Protein AF-A0A8T4IDI6-F1 (afdb_monomer)

pLDDT: mean 81.64, std 17.92, range [41.12, 97.88]

Mean predicted aligned error: 10.36 Å

Foldseek 3Di:
DDDDDDDDPPPPPDPVNVVVVLVVLLVVLLVVLCVVLCDPVDPPVSRPPSVVSSVVVSVCVVVVNDPDPD

Radius 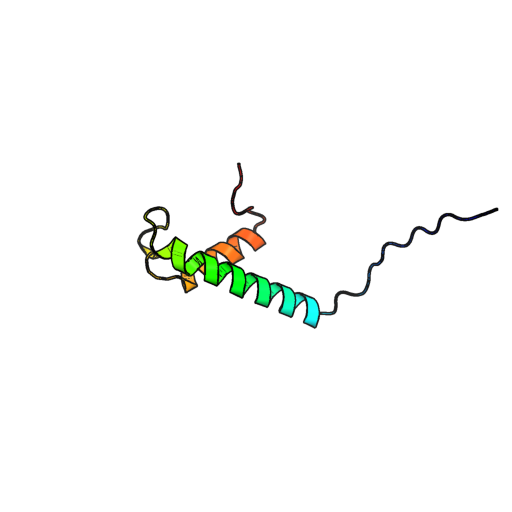of gyration: 18.51 Å; Cα contacts (8 Å, |Δi|>4): 40; chains: 1; bounding box: 31×27×63 Å

Solvent-accessible surface area (backbone atoms only — not comparable to full-atom values): 4316 Å² total; per-residue (Å²): 140,82,83,83,83,85,74,81,87,77,67,81,78,48,74,66,56,56,53,49,54,49,51,54,50,53,51,54,42,32,65,51,16,62,58,48,16,73,38,88,86,38,58,78,93,38,42,81,31,28,68,62,42,22,53,51,52,52,54,34,50,76,71,68,48,57,99,74,72,129

Structure (mmCIF, N/CA/C/O backbone):
data_AF-A0A8T4IDI6-F1
#
_entry.id   AF-A0A8T4IDI6-F1
#
loop_
_atom_site.group_PDB
_atom_site.id
_atom_site.type_symbol
_atom_site.label_atom_id
_atom_site.label_alt_id
_atom_site.label_comp_id
_atom_site.label_asym_id
_atom_site.label_entity_id
_atom_site.label_seq_id
_atom_site.pdbx_PDB_ins_code
_atom_site.Cartn_x
_atom_site.Cartn_y
_atom_site.Cartn_z
_atom_site.occupancy
_atom_site.B_iso_or_equiv
_atom_site.auth_seq_id
_atom_site.auth_comp_id
_atom_site.auth_asym_id
_atom_site.auth_atom_id
_atom_site.pdbx_PDB_model_num
ATOM 1 N N . ASN A 1 1 ? 2.413 17.463 -51.440 1.00 46.00 1 ASN A N 1
ATOM 2 C CA . ASN A 1 1 ? 3.594 17.907 -50.659 1.00 46.00 1 ASN A CA 1
ATOM 3 C C . ASN A 1 1 ? 3.065 18.640 -49.427 1.00 46.00 1 ASN A C 1
ATOM 5 O O . ASN A 1 1 ? 2.461 19.675 -49.624 1.00 46.00 1 ASN A O 1
ATOM 9 N N . GLY A 1 2 ? 3.133 18.173 -48.184 1.00 45.97 2 GLY A N 1
ATOM 10 C CA . GLY A 1 2 ? 3.903 17.080 -47.615 1.00 45.97 2 GLY A CA 1
ATOM 11 C C . GLY A 1 2 ? 3.192 16.416 -46.429 1.00 45.97 2 GLY A C 1
ATOM 12 O O . GLY A 1 2 ? 2.239 16.929 -45.856 1.00 45.97 2 GLY A O 1
ATOM 13 N N . ASN A 1 3 ? 3.701 15.220 -46.191 1.00 51.94 3 ASN A N 1
ATOM 14 C CA . ASN A 1 3 ? 3.369 14.142 -45.280 1.00 51.94 3 ASN A CA 1
ATOM 15 C C . ASN A 1 3 ? 3.102 14.537 -43.812 1.00 51.94 3 ASN A C 1
ATOM 17 O O . ASN A 1 3 ? 3.928 15.202 -43.191 1.00 51.94 3 ASN A O 1
ATOM 21 N N . THR A 1 4 ? 2.009 14.029 -43.242 1.00 55.28 4 THR A N 1
ATOM 22 C CA . THR A 1 4 ? 1.813 13.868 -41.794 1.00 55.28 4 THR A CA 1
ATOM 23 C C . THR A 1 4 ? 2.740 12.750 -41.302 1.00 55.28 4 THR A C 1
ATOM 25 O O . THR A 1 4 ? 2.610 11.632 -41.803 1.00 55.28 4 THR A O 1
ATOM 28 N N . PRO A 1 5 ? 3.648 12.954 -40.333 1.00 54.91 5 PRO A N 1
ATOM 29 C CA . PRO A 1 5 ? 4.245 11.835 -39.628 1.00 54.91 5 PRO A CA 1
ATOM 30 C C . PRO A 1 5 ? 3.339 11.478 -38.448 1.00 54.91 5 PRO A C 1
ATOM 32 O O . PRO A 1 5 ? 3.337 12.143 -37.417 1.00 54.91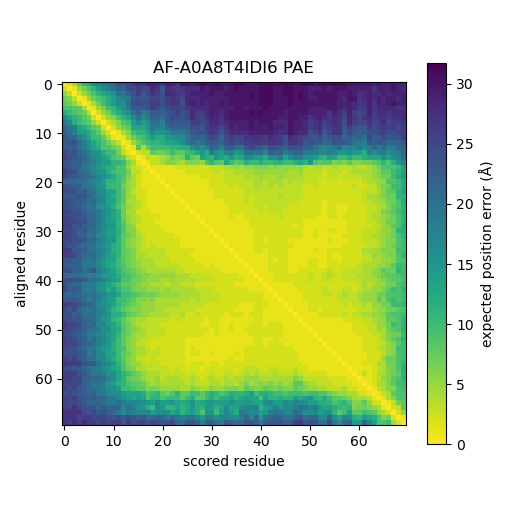 5 PRO A O 1
ATOM 35 N N . ALA A 1 6 ? 2.547 10.426 -38.627 1.00 56.75 6 ALA A N 1
ATOM 36 C CA . ALA A 1 6 ? 2.129 9.587 -37.519 1.00 56.75 6 ALA A CA 1
ATOM 37 C C . ALA A 1 6 ? 3.340 8.749 -37.107 1.00 56.75 6 ALA A C 1
ATOM 39 O O . ALA A 1 6 ? 3.773 7.950 -37.927 1.00 56.75 6 ALA A O 1
ATOM 40 N N . LEU A 1 7 ? 3.863 8.925 -35.894 1.00 53.72 7 LEU A N 1
ATOM 41 C CA . LEU A 1 7 ? 4.625 7.911 -35.162 1.00 53.72 7 LEU A CA 1
ATOM 42 C C . LEU A 1 7 ? 4.448 8.204 -33.669 1.00 53.72 7 LEU A C 1
ATOM 44 O O . LEU A 1 7 ? 5.054 9.117 -33.121 1.00 53.72 7 LEU A O 1
ATOM 48 N N . THR A 1 8 ? 3.539 7.456 -33.053 1.00 53.12 8 THR A N 1
ATOM 49 C CA . THR A 1 8 ? 3.504 7.201 -31.616 1.00 53.12 8 THR A CA 1
ATOM 50 C C . THR A 1 8 ? 4.915 6.841 -31.155 1.00 53.12 8 THR A C 1
ATOM 52 O O . THR A 1 8 ? 5.518 5.924 -31.712 1.00 53.12 8 THR A O 1
ATOM 55 N N . ASP A 1 9 ? 5.440 7.546 -30.155 1.00 50.00 9 ASP A N 1
ATOM 56 C CA . ASP A 1 9 ? 6.652 7.155 -29.436 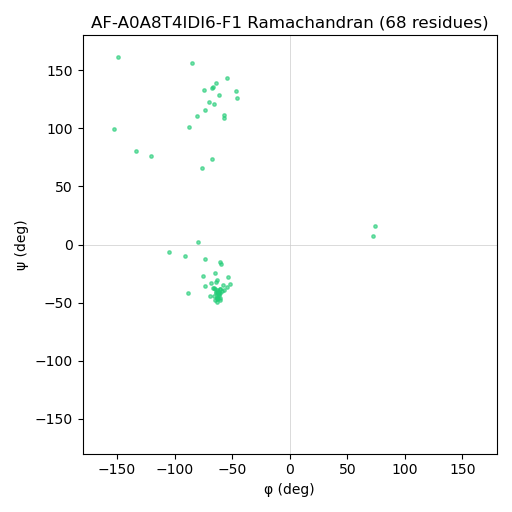1.00 50.00 9 ASP A CA 1
ATOM 57 C C . ASP A 1 9 ? 6.373 5.874 -28.628 1.00 50.00 9 ASP A C 1
ATOM 59 O O . ASP A 1 9 ? 6.231 5.889 -27.408 1.00 50.00 9 ASP A O 1
ATOM 63 N N . GLU A 1 10 ? 6.278 4.732 -29.306 1.00 53.09 10 GLU A N 1
ATOM 64 C CA . GLU A 1 10 ? 6.407 3.411 -28.688 1.00 53.09 10 GLU A CA 1
ATOM 65 C C . GLU A 1 10 ? 7.898 3.167 -28.420 1.00 53.09 10 GLU A C 1
ATOM 67 O O . GLU A 1 10 ? 8.551 2.332 -29.047 1.00 53.09 10 GLU A O 1
ATOM 72 N N . GLN A 1 11 ? 8.479 3.958 -27.512 1.00 56.56 11 GLN A N 1
ATOM 73 C CA . GLN A 1 11 ? 9.790 3.636 -26.965 1.00 56.56 11 GLN A CA 1
ATOM 74 C C . GLN A 1 11 ? 9.669 2.282 -26.253 1.00 56.56 11 GLN A C 1
ATOM 76 O O . GLN A 1 11 ? 8.762 2.123 -25.429 1.00 56.56 11 GLN A O 1
ATOM 81 N N . PRO A 1 12 ? 10.548 1.304 -26.540 1.00 57.66 12 PRO A N 1
ATOM 82 C CA . PRO A 1 12 ? 10.490 0.002 -25.893 1.00 57.66 12 PRO A CA 1
ATOM 83 C C . PRO A 1 12 ? 10.583 0.202 -24.378 1.00 57.66 12 PRO A C 1
ATOM 85 O O . PRO A 1 12 ? 11.615 0.639 -23.866 1.00 57.66 12 PRO A O 1
ATOM 88 N N . GLN A 1 13 ? 9.485 -0.077 -23.671 1.00 58.84 13 GLN A N 1
ATOM 89 C CA . GLN A 1 13 ? 9.457 -0.126 -22.214 1.00 58.84 13 GLN A CA 1
ATOM 90 C C . GLN A 1 13 ? 10.504 -1.166 -21.808 1.00 58.84 13 GLN A C 1
ATOM 92 O O . GLN A 1 13 ? 10.368 -2.358 -22.089 1.00 58.84 13 GLN A O 1
ATOM 97 N N . HIS A 1 14 ? 11.622 -0.717 -21.242 1.00 63.00 14 HIS A N 1
ATOM 98 C CA . HIS A 1 14 ? 12.628 -1.647 -20.764 1.00 63.00 14 HIS A CA 1
ATOM 99 C C . HIS A 1 14 ? 12.017 -2.399 -19.571 1.00 63.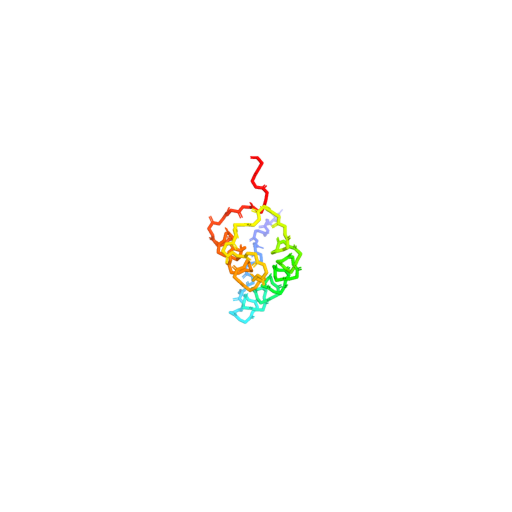00 14 HIS A C 1
ATOM 101 O O . HIS A 1 14 ? 11.480 -1.753 -18.675 1.00 63.00 14 HIS A O 1
ATOM 107 N N . PRO A 1 15 ? 12.140 -3.733 -19.470 1.00 62.56 15 PRO A N 1
ATOM 108 C CA . PRO A 1 15 ? 11.586 -4.482 -18.335 1.00 62.56 15 PRO A CA 1
ATOM 109 C C . PRO A 1 15 ? 12.041 -3.937 -16.967 1.00 62.56 15 PRO A C 1
ATOM 111 O O . PRO A 1 15 ? 11.328 -4.019 -15.971 1.00 62.56 15 PRO A O 1
ATOM 114 N N . GLY A 1 16 ? 13.231 -3.324 -16.922 1.00 74.25 16 GLY A N 1
ATOM 115 C CA . GLY A 1 16 ? 13.739 -2.634 -15.738 1.00 74.25 16 GLY A CA 1
ATOM 116 C C . GLY A 1 16 ? 12.980 -1.353 -15.371 1.00 74.25 16 GLY A C 1
ATOM 117 O O . GLY A 1 16 ? 12.849 -1.071 -14.185 1.00 74.25 16 GLY A O 1
ATOM 118 N N . SER A 1 17 ? 12.455 -0.587 -16.335 1.00 83.81 17 SER A N 1
ATOM 119 C CA . SER A 1 17 ? 11.682 0.627 -16.036 1.00 83.81 17 SER A CA 1
ATOM 120 C C . SER A 1 17 ? 10.292 0.305 -15.493 1.00 83.81 17 SER A C 1
ATOM 122 O O . SER A 1 17 ? 9.831 0.991 -14.587 1.00 83.81 17 SER A O 1
ATOM 124 N N . GLU A 1 18 ? 9.655 -0.763 -15.981 1.00 86.00 18 GLU A N 1
ATOM 125 C CA . GLU A 1 18 ? 8.357 -1.216 -15.461 1.00 86.00 18 GLU A CA 1
ATOM 126 C C . GLU A 1 18 ? 8.469 -1.710 -14.015 1.00 86.00 18 GLU A C 1
ATOM 128 O O . GLU A 1 18 ? 7.672 -1.319 -13.164 1.00 86.00 18 GLU A O 1
ATOM 133 N N . LEU A 1 19 ? 9.503 -2.503 -13.703 1.00 87.25 19 LEU A N 1
ATOM 134 C CA . LEU A 1 19 ? 9.737 -2.979 -12.338 1.00 87.25 19 LEU A CA 1
ATOM 135 C C . LEU A 1 19 ? 10.023 -1.828 -11.363 1.00 87.25 19 LEU A C 1
ATOM 137 O O . LEU A 1 19 ? 9.548 -1.851 -10.229 1.00 87.25 19 LEU A O 1
ATOM 141 N N . VAL A 1 20 ? 10.786 -0.819 -11.793 1.00 91.25 20 VAL A N 1
ATOM 142 C CA . VAL A 1 20 ? 11.057 0.375 -10.977 1.00 91.25 20 VAL A CA 1
ATOM 143 C C . VAL A 1 20 ? 9.771 1.162 -10.727 1.00 91.25 20 VAL A C 1
ATOM 145 O O . VAL A 1 20 ? 9.471 1.462 -9.575 1.00 91.25 20 VAL A O 1
ATOM 148 N N . ALA A 1 21 ? 8.972 1.426 -11.764 1.00 88.88 21 ALA A N 1
ATOM 149 C CA . ALA A 1 21 ? 7.695 2.128 -11.620 1.00 88.88 21 ALA A CA 1
ATOM 150 C C . ALA A 1 21 ? 6.710 1.366 -10.711 1.00 88.88 21 ALA A C 1
ATOM 152 O O . ALA A 1 21 ? 6.010 1.961 -9.883 1.00 88.88 21 ALA A O 1
ATOM 153 N N . TRP A 1 22 ? 6.688 0.035 -10.817 1.00 89.31 22 TRP A N 1
ATOM 154 C CA . TRP A 1 22 ? 5.929 -0.822 -9.911 1.00 89.31 22 TRP A CA 1
ATOM 155 C C . TRP A 1 22 ? 6.427 -0.700 -8.464 1.00 89.31 22 TRP A C 1
ATOM 157 O O . TRP A 1 22 ? 5.623 -0.513 -7.551 1.00 89.31 22 TRP A O 1
ATOM 167 N N . ALA A 1 23 ? 7.744 -0.737 -8.239 1.00 92.75 23 ALA A N 1
ATOM 168 C CA . ALA A 1 23 ? 8.325 -0.632 -6.902 1.00 92.75 23 ALA A CA 1
ATOM 169 C C . ALA A 1 23 ? 8.031 0.730 -6.251 1.00 92.75 23 ALA A C 1
ATOM 171 O O . ALA A 1 23 ? 7.676 0.791 -5.073 1.00 92.75 23 ALA A O 1
ATOM 172 N N . GLU A 1 24 ? 8.115 1.819 -7.014 1.00 93.75 24 GLU A N 1
ATOM 173 C CA . GLU A 1 24 ? 7.736 3.157 -6.549 1.00 93.75 24 GLU A CA 1
ATOM 174 C C . GLU A 1 24 ? 6.254 3.221 -6.157 1.00 93.75 24 GLU A C 1
ATOM 176 O O . GLU A 1 24 ? 5.907 3.755 -5.098 1.00 93.75 24 GLU A O 1
ATOM 181 N N . SER A 1 25 ? 5.385 2.600 -6.958 1.00 90.88 25 SER A N 1
ATOM 182 C CA . SER A 1 25 ? 3.954 2.489 -6.658 1.00 90.88 25 SER A CA 1
ATOM 183 C C . SER A 1 25 ? 3.701 1.692 -5.373 1.00 90.88 25 SER A C 1
ATOM 185 O O . SER A 1 25 ? 2.904 2.114 -4.535 1.00 90.88 25 SER A O 1
ATOM 187 N N . ALA A 1 26 ? 4.427 0.591 -5.156 1.00 93.75 26 ALA A N 1
ATOM 188 C CA . ALA A 1 26 ? 4.348 -0.206 -3.932 1.00 93.75 26 ALA A CA 1
ATOM 189 C C . ALA A 1 26 ? 4.771 0.584 -2.683 1.00 93.75 26 ALA A C 1
ATOM 191 O O . ALA A 1 26 ? 4.108 0.513 -1.645 1.00 93.75 26 ALA A O 1
ATOM 192 N N . VAL A 1 27 ? 5.828 1.395 -2.783 1.00 96.25 27 VAL A N 1
ATOM 193 C CA . VAL A 1 27 ? 6.255 2.281 -1.690 1.00 96.25 27 VAL A CA 1
ATOM 194 C C . VAL A 1 27 ? 5.177 3.323 -1.378 1.00 96.25 27 VAL A C 1
ATOM 196 O O . VAL A 1 27 ? 4.834 3.526 -0.209 1.00 96.25 27 VAL A O 1
ATOM 199 N N . ALA A 1 28 ? 4.603 3.959 -2.402 1.00 95.31 28 ALA A N 1
ATOM 200 C CA . ALA A 1 28 ? 3.529 4.935 -2.229 1.00 95.31 28 ALA A CA 1
ATOM 201 C C . ALA A 1 28 ? 2.262 4.312 -1.606 1.00 95.31 28 ALA A C 1
ATOM 203 O O . ALA A 1 28 ? 1.660 4.899 -0.696 1.00 95.31 28 ALA A O 1
ATOM 204 N N . ALA A 1 29 ? 1.892 3.102 -2.036 1.00 94.88 29 ALA A N 1
ATOM 205 C CA . ALA A 1 29 ? 0.786 2.341 -1.463 1.00 94.88 29 ALA A CA 1
ATOM 206 C C . ALA A 1 29 ? 1.025 2.046 0.025 1.00 94.88 29 ALA A C 1
ATOM 208 O O . ALA A 1 29 ? 0.146 2.308 0.849 1.00 94.88 29 ALA A O 1
ATOM 209 N N . ASN A 1 30 ? 2.231 1.605 0.396 1.00 97.12 30 ASN A N 1
ATOM 210 C CA . ASN A 1 30 ? 2.569 1.317 1.790 1.00 97.12 30 ASN A CA 1
ATOM 211 C C . ASN A 1 30 ? 2.522 2.559 2.682 1.00 97.12 30 ASN A C 1
ATOM 213 O O . ASN A 1 30 ? 1.971 2.512 3.781 1.00 97.12 30 ASN A O 1
ATOM 217 N N . ASN A 1 31 ? 3.021 3.698 2.201 1.00 97.44 31 ASN A N 1
ATOM 218 C CA . ASN A 1 31 ? 2.929 4.959 2.940 1.00 97.44 31 ASN A CA 1
ATOM 219 C C . ASN A 1 31 ? 1.473 5.324 3.274 1.00 97.44 31 ASN A C 1
ATOM 221 O O . ASN A 1 31 ? 1.181 5.768 4.386 1.00 97.44 31 ASN A O 1
ATOM 225 N N . SER A 1 32 ? 0.549 5.078 2.343 1.00 95.12 32 SER A N 1
ATOM 226 C CA . SER A 1 32 ? -0.888 5.255 2.580 1.00 95.12 32 SER A CA 1
ATOM 227 C C . SER A 1 32 ? -1.431 4.202 3.558 1.00 95.12 32 SER A C 1
ATOM 229 O O . SER A 1 32 ? -2.147 4.534 4.510 1.00 95.12 32 SER A O 1
ATOM 231 N N . ALA A 1 33 ? -1.034 2.938 3.382 1.00 96.56 33 ALA A N 1
ATOM 232 C CA . ALA A 1 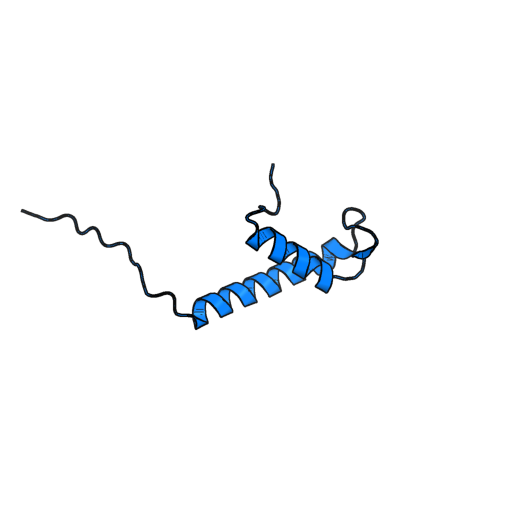33 ? -1.461 1.807 4.202 1.00 96.56 33 ALA A CA 1
ATOM 233 C C . ALA A 1 33 ? -1.133 1.980 5.695 1.00 96.56 33 ALA A C 1
ATOM 235 O O . ALA A 1 33 ? -1.945 1.607 6.543 1.00 96.56 33 ALA A O 1
ATOM 236 N N . GLN A 1 34 ? -0.008 2.624 6.029 1.00 97.88 34 GLN A N 1
ATOM 237 C CA . GLN A 1 34 ? 0.391 2.928 7.413 1.00 97.88 34 GLN A CA 1
ATOM 238 C C . GLN A 1 34 ? -0.679 3.686 8.209 1.00 97.88 34 GLN A C 1
ATOM 240 O O . GLN A 1 34 ? -0.849 3.470 9.414 1.00 97.88 34 GLN A O 1
ATOM 245 N N . SER A 1 35 ? -1.398 4.592 7.547 1.00 96.88 35 SER A N 1
ATOM 246 C CA . SER A 1 35 ? -2.490 5.347 8.164 1.00 96.88 35 SER A CA 1
ATOM 247 C C . SER A 1 35 ? -3.814 4.598 8.049 1.00 96.88 35 SER A C 1
ATOM 249 O O . SER A 1 35 ? -4.554 4.516 9.029 1.00 96.88 35 SER A O 1
ATOM 251 N N . LEU A 1 36 ? -4.094 3.992 6.890 1.00 96.25 36 LEU A N 1
ATOM 252 C CA . LEU A 1 36 ? -5.346 3.271 6.638 1.00 96.25 36 LEU A CA 1
ATOM 253 C C . LEU A 1 36 ? -5.547 2.090 7.591 1.00 96.25 36 LEU A C 1
ATOM 255 O O . LEU A 1 36 ? -6.642 1.928 8.130 1.00 96.25 36 LEU A O 1
ATOM 259 N N . ALA A 1 37 ? -4.492 1.323 7.877 1.00 97.44 37 ALA A N 1
ATOM 260 C CA . ALA A 1 37 ? -4.537 0.162 8.768 1.00 97.44 37 ALA A CA 1
ATOM 261 C C . ALA A 1 37 ? -4.956 0.504 10.212 1.00 97.44 37 ALA A C 1
ATOM 263 O O . ALA A 1 37 ? -5.293 -0.390 10.984 1.00 97.44 37 ALA A O 1
ATOM 264 N N . LYS A 1 38 ? -4.944 1.786 10.600 1.00 97.31 38 LYS A N 1
ATOM 265 C CA . LYS A 1 38 ? -5.383 2.259 11.925 1.00 97.31 38 LYS A CA 1
ATOM 266 C C . LYS A 1 38 ? -6.863 2.643 11.959 1.00 97.31 38 LYS A C 1
ATOM 268 O O . LYS A 1 38 ? -7.403 2.914 13.029 1.00 97.31 38 LYS A O 1
ATOM 273 N N . THR A 1 39 ? -7.513 2.713 10.801 1.00 95.88 39 THR A N 1
ATOM 274 C CA . THR A 1 39 ? -8.902 3.162 10.679 1.00 95.88 39 THR A CA 1
ATOM 275 C C . THR A 1 39 ? -9.886 2.022 10.935 1.00 95.88 39 THR A C 1
ATOM 277 O O . THR A 1 39 ? -9.579 0.846 10.744 1.00 95.88 39 THR A O 1
ATOM 280 N N . SER A 1 40 ? -11.113 2.368 11.325 1.00 95.38 40 SER A N 1
ATOM 281 C CA . SER A 1 40 ? -12.218 1.411 11.454 1.00 95.38 40 SER A CA 1
ATOM 282 C C . SER A 1 40 ? -12.785 0.932 10.113 1.00 95.38 40 SER A C 1
ATOM 284 O O . SER A 1 40 ? -13.537 -0.039 10.109 1.00 95.38 40 SER A O 1
ATOM 286 N N . PHE A 1 41 ? -12.435 1.585 8.999 1.00 92.62 41 PHE A N 1
ATOM 287 C CA . PHE A 1 41 ? -12.856 1.198 7.648 1.00 92.62 41 PHE A CA 1
ATOM 288 C C . PHE A 1 41 ? -12.105 -0.031 7.125 1.00 92.62 41 PHE A C 1
ATOM 290 O O . PHE A 1 41 ? -12.643 -0.780 6.314 1.00 92.62 41 PHE A O 1
ATOM 297 N N . VAL A 1 42 ? -10.881 -0.270 7.603 1.00 94.56 42 VAL A N 1
ATOM 298 C CA . VAL A 1 42 ? -10.132 -1.490 7.286 1.00 94.56 42 VAL A CA 1
ATOM 299 C C . VAL A 1 42 ? -10.718 -2.667 8.078 1.00 94.56 42 VAL A C 1
ATOM 301 O O . VAL A 1 42 ? -10.930 -2.528 9.290 1.00 94.56 42 VAL A O 1
ATOM 304 N N . PRO A 1 43 ? -10.968 -3.835 7.449 1.00 93.69 43 PRO A N 1
ATOM 305 C CA . PRO A 1 43 ? -11.474 -5.006 8.158 1.00 93.69 43 PRO A CA 1
ATOM 306 C C . PRO A 1 43 ? -10.581 -5.385 9.343 1.00 93.69 43 PRO A C 1
ATOM 308 O O . PRO A 1 43 ? -9.358 -5.302 9.264 1.00 93.69 43 PRO A O 1
ATOM 311 N N . LYS A 1 44 ? -11.184 -5.849 10.445 1.00 94.50 44 LYS A N 1
ATOM 312 C CA . LYS A 1 44 ? -10.477 -6.121 11.713 1.00 94.50 44 LYS A CA 1
ATOM 313 C C . LYS A 1 44 ? -9.243 -7.019 11.571 1.00 94.50 44 LYS A C 1
ATOM 315 O O . LYS A 1 44 ? -8.272 -6.797 12.282 1.00 94.50 44 LYS A O 1
ATOM 320 N N . ALA A 1 45 ? -9.266 -7.982 10.649 1.00 94.50 45 ALA A N 1
ATOM 321 C CA . ALA A 1 45 ? -8.146 -8.889 10.383 1.00 94.50 45 ALA A CA 1
ATOM 322 C C . ALA A 1 45 ? -6.888 -8.191 9.822 1.00 94.50 45 ALA A C 1
ATOM 324 O O . ALA A 1 45 ? -5.785 -8.703 10.005 1.00 94.50 45 ALA A O 1
ATOM 325 N N . PHE A 1 46 ? -7.068 -7.032 9.183 1.00 94.69 46 PHE A N 1
ATOM 326 C CA . PHE A 1 46 ? -6.025 -6.230 8.538 1.00 94.69 46 PHE A CA 1
ATOM 327 C C . PHE A 1 46 ? -5.638 -4.980 9.352 1.00 94.69 46 PHE A C 1
ATOM 329 O O . PHE A 1 46 ? -4.701 -4.264 8.999 1.00 94.69 46 PHE A O 1
ATOM 336 N N . GLN A 1 47 ? -6.345 -4.684 10.450 1.00 96.31 47 GLN A N 1
ATOM 337 C CA . GLN A 1 47 ? -6.015 -3.534 11.296 1.00 96.31 47 GLN A CA 1
ATOM 338 C C . GLN A 1 47 ? -4.663 -3.733 11.987 1.00 96.31 47 GLN A C 1
ATOM 340 O O . GLN A 1 47 ? -4.375 -4.800 12.523 1.00 96.31 47 GLN A O 1
ATOM 345 N N . GLY A 1 48 ? -3.833 -2.689 11.985 1.00 96.81 48 GLY A N 1
ATOM 346 C CA . GLY A 1 48 ? -2.464 -2.750 12.504 1.00 96.81 48 GLY A CA 1
ATOM 347 C C . GLY A 1 48 ? -1.477 -3.533 11.627 1.00 96.81 48 GLY A C 1
ATOM 348 O O . GLY A 1 48 ? -0.343 -3.725 12.056 1.00 96.81 48 GLY A O 1
ATOM 349 N N . LYS A 1 49 ? -1.883 -3.951 10.419 1.00 97.75 49 LYS A N 1
ATOM 350 C CA . LYS A 1 49 ? -1.063 -4.713 9.466 1.00 97.75 49 LYS A CA 1
ATOM 351 C C . LYS A 1 49 ? -0.898 -3.961 8.136 1.00 97.75 49 LYS A C 1
ATOM 353 O O . LYS A 1 49 ? -1.601 -4.244 7.162 1.00 97.75 49 LYS A O 1
ATOM 358 N N . PRO A 1 50 ? -0.040 -2.930 8.096 1.00 96.62 50 PRO A N 1
ATOM 359 C CA . PRO A 1 50 ? 0.096 -2.056 6.929 1.00 96.62 50 PRO A CA 1
ATOM 360 C C . PRO A 1 50 ? 0.601 -2.788 5.677 1.00 96.62 50 PRO A C 1
ATOM 362 O O . PRO A 1 50 ? 0.219 -2.445 4.564 1.00 96.62 50 PRO A O 1
ATOM 365 N N . ASP A 1 51 ? 1.403 -3.826 5.848 1.00 96.75 51 ASP A N 1
ATOM 366 C CA . ASP A 1 51 ? 1.903 -4.723 4.811 1.00 96.75 51 ASP A CA 1
ATOM 367 C C . ASP A 1 51 ? 0.774 -5.507 4.117 1.00 96.75 51 ASP A C 1
ATOM 369 O O . ASP A 1 51 ? 0.683 -5.492 2.888 1.00 96.75 51 ASP A O 1
ATOM 373 N N . GLU A 1 52 ? -0.157 -6.098 4.876 1.00 96.88 52 GLU A N 1
ATOM 374 C CA . GLU A 1 52 ? -1.331 -6.772 4.295 1.00 96.88 52 GLU A CA 1
ATOM 375 C C . GLU A 1 52 ? -2.273 -5.770 3.591 1.00 96.88 52 GLU A C 1
ATOM 377 O O . GLU A 1 52 ? -2.810 -6.057 2.520 1.00 96.88 52 GLU A O 1
ATOM 382 N N . VAL A 1 53 ? -2.435 -4.561 4.144 1.00 96.69 53 VAL A N 1
ATOM 383 C CA . VAL A 1 53 ? -3.221 -3.487 3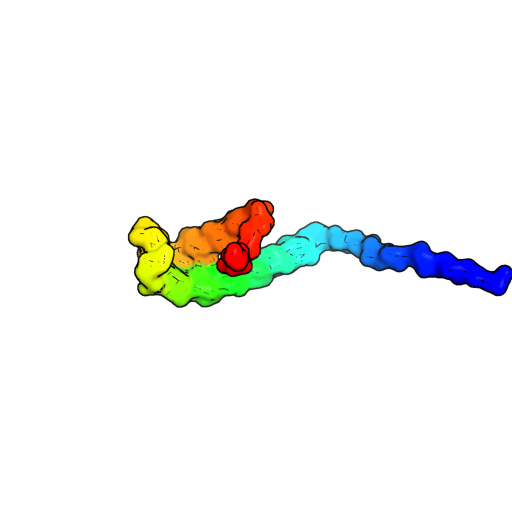.507 1.00 96.69 53 VAL A CA 1
ATOM 384 C C . VAL A 1 53 ? -2.559 -2.999 2.211 1.00 96.69 53 VAL A C 1
ATOM 386 O O . VAL A 1 53 ? -3.255 -2.743 1.231 1.00 96.69 53 VAL A O 1
ATOM 389 N N . THR A 1 54 ? -1.228 -2.919 2.167 1.00 96.38 54 THR A N 1
ATOM 390 C CA . THR A 1 54 ? -0.469 -2.583 0.950 1.00 96.38 54 THR A CA 1
ATOM 391 C C . THR A 1 54 ? -0.720 -3.605 -0.148 1.00 96.38 54 THR A C 1
ATOM 393 O O . THR A 1 54 ? -1.030 -3.226 -1.276 1.00 96.38 54 THR A O 1
ATOM 396 N N . ALA A 1 55 ? -0.643 -4.896 0.186 1.00 94.44 55 ALA A N 1
ATOM 397 C CA . ALA A 1 55 ? -0.920 -5.970 -0.761 1.00 94.44 55 ALA A CA 1
ATOM 398 C C . ALA A 1 55 ? -2.347 -5.874 -1.325 1.00 94.44 55 ALA A C 1
ATOM 400 O O . ALA A 1 55 ? -2.542 -6.036 -2.526 1.00 94.44 55 ALA A O 1
ATOM 401 N N . ALA A 1 56 ? -3.335 -5.539 -0.488 1.00 93.38 56 ALA A N 1
ATOM 402 C CA . ALA A 1 56 ? -4.713 -5.339 -0.934 1.00 93.38 56 ALA A CA 1
ATOM 403 C C . ALA A 1 56 ? -4.873 -4.134 -1.883 1.00 93.38 56 ALA A C 1
ATOM 405 O O . ALA A 1 56 ? -5.628 -4.223 -2.850 1.00 93.38 56 ALA A O 1
ATOM 406 N N . ILE A 1 57 ? -4.160 -3.027 -1.639 1.00 92.69 57 ILE A N 1
ATOM 407 C CA . ILE A 1 57 ? -4.159 -1.854 -2.531 1.00 92.69 57 ILE A CA 1
ATOM 408 C C . ILE A 1 57 ? -3.585 -2.229 -3.900 1.00 92.69 57 ILE A C 1
ATOM 410 O O . ILE A 1 57 ? -4.220 -1.964 -4.918 1.00 92.69 57 ILE A O 1
ATOM 414 N N . LEU A 1 58 ? -2.421 -2.884 -3.921 1.00 92.06 58 LEU A N 1
ATOM 415 C CA . LEU A 1 58 ? -1.760 -3.295 -5.161 1.00 92.06 58 LEU A CA 1
ATOM 416 C C . LEU A 1 58 ? -2.613 -4.295 -5.947 1.00 92.06 58 LEU A C 1
ATOM 418 O O . LEU A 1 58 ? -2.844 -4.094 -7.135 1.00 92.06 58 LEU A O 1
ATOM 422 N N . ALA A 1 59 ? -3.178 -5.297 -5.269 1.00 90.75 59 ALA A N 1
ATOM 423 C CA . ALA A 1 59 ? -4.093 -6.250 -5.892 1.00 90.75 59 ALA A CA 1
ATOM 424 C C . ALA A 1 59 ? -5.349 -5.561 -6.460 1.00 90.75 59 ALA A C 1
ATOM 426 O O . ALA A 1 59 ? -5.823 -5.911 -7.539 1.00 90.75 59 ALA A O 1
ATOM 427 N N . GLY A 1 60 ? -5.887 -4.5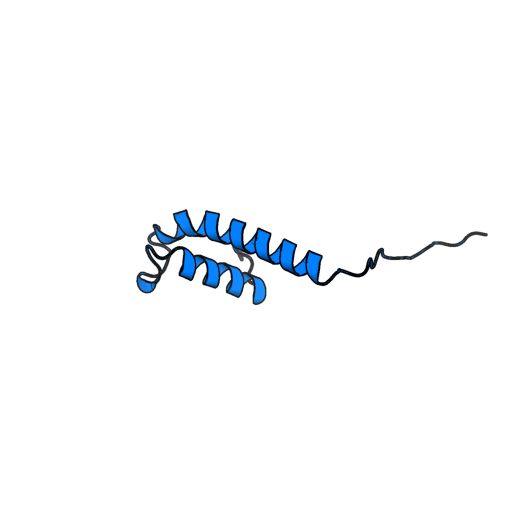53 -5.764 1.00 88.38 60 GLY A N 1
ATOM 428 C CA . GLY A 1 60 ? -6.992 -3.736 -6.269 1.00 88.38 60 GLY A CA 1
ATOM 429 C C . GLY A 1 60 ? -6.625 -2.978 -7.548 1.00 88.38 60 GLY A C 1
ATOM 430 O O . GLY A 1 60 ? -7.400 -2.994 -8.506 1.00 88.38 60 GLY A O 1
ATOM 431 N N . GLN A 1 61 ? -5.430 -2.379 -7.595 1.00 85.69 61 GLN A N 1
ATOM 432 C CA . GLN A 1 61 ? -4.921 -1.689 -8.786 1.00 85.69 61 GLN A CA 1
ATOM 433 C C . GLN A 1 61 ? -4.749 -2.640 -9.977 1.00 85.69 61 GLN A C 1
ATOM 435 O O . GLN A 1 61 ? -5.150 -2.296 -11.086 1.00 85.69 61 GLN A O 1
ATOM 440 N N . GLU A 1 62 ? -4.213 -3.841 -9.755 1.00 84.31 62 GLU A N 1
ATOM 441 C CA . GLU A 1 62 ? -4.051 -4.869 -10.794 1.00 84.31 62 GLU A CA 1
ATOM 442 C C . GLU A 1 62 ? -5.396 -5.364 -11.343 1.00 84.31 62 GLU A C 1
ATOM 444 O O . GLU A 1 62 ? -5.517 -5.660 -12.530 1.00 84.31 62 GLU A O 1
ATOM 449 N N . MET A 1 63 ? -6.437 -5.394 -10.503 1.00 84.25 63 MET A N 1
ATOM 450 C CA . MET A 1 63 ? -7.809 -5.696 -10.924 1.00 84.25 63 MET A CA 1
ATOM 451 C C . MET A 1 63 ? -8.535 -4.505 -11.578 1.00 84.25 63 MET A C 1
ATOM 453 O O . MET A 1 63 ? -9.709 -4.624 -11.929 1.00 84.25 63 MET A O 1
ATOM 457 N N . GLY A 1 64 ? -7.869 -3.357 -11.750 1.00 77.25 64 GLY A N 1
ATOM 458 C CA . GLY A 1 64 ? -8.448 -2.154 -12.356 1.00 77.25 64 GLY A CA 1
ATOM 459 C C . GLY A 1 64 ? -9.437 -1.409 -11.455 1.00 77.25 64 GLY A C 1
ATOM 460 O O . GLY A 1 64 ? -10.208 -0.578 -11.937 1.00 77.25 64 GLY A O 1
ATOM 461 N N . LEU A 1 65 ? -9.439 -1.689 -10.149 1.00 73.38 65 LEU A N 1
ATOM 462 C CA . LEU A 1 65 ? -10.268 -0.980 -9.182 1.00 73.38 65 LEU A CA 1
ATOM 463 C C . LEU A 1 65 ? -9.580 0.338 -8.823 1.00 73.38 65 LEU A C 1
ATOM 465 O O . LEU A 1 65 ? -8.537 0.363 -8.168 1.00 73.38 65 LEU A O 1
ATOM 469 N N . ALA A 1 66 ? -10.166 1.455 -9.251 1.00 64.31 66 ALA A N 1
ATOM 470 C CA . ALA A 1 66 ? -9.699 2.762 -8.818 1.00 64.31 66 ALA A CA 1
ATOM 471 C C . ALA A 1 66 ? -9.908 2.908 -7.293 1.00 64.31 66 ALA A C 1
ATOM 473 O O . ALA A 1 66 ? -10.970 2.534 -6.791 1.00 64.31 66 ALA A O 1
ATOM 474 N N . PRO A 1 67 ? -8.946 3.493 -6.550 1.00 60.03 67 PRO A N 1
ATOM 475 C CA . PRO A 1 67 ? -9.017 3.626 -5.088 1.00 60.03 67 PRO A CA 1
ATOM 476 C C . PRO A 1 67 ? -10.229 4.431 -4.587 1.00 60.03 67 PRO A C 1
ATOM 478 O O . PRO A 1 67 ? -10.592 4.335 -3.418 1.00 60.03 67 PRO A O 1
ATOM 481 N N . MET A 1 68 ? -10.880 5.191 -5.471 1.00 62.75 68 MET A N 1
ATOM 482 C CA . MET A 1 68 ? -1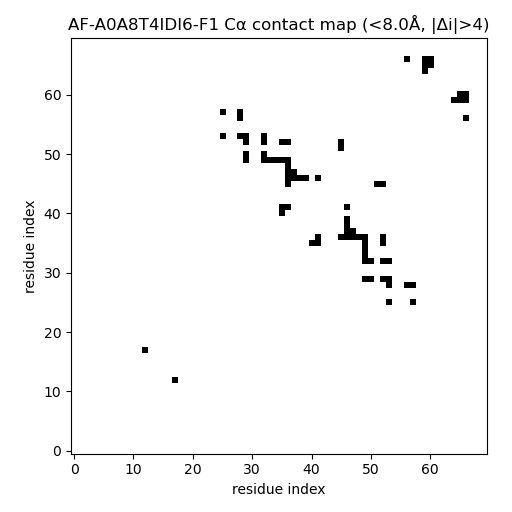2.217 5.746 -5.282 1.00 62.75 68 MET A CA 1
ATOM 483 C C . MET A 1 68 ? -13.029 5.496 -6.556 1.00 62.75 68 MET A C 1
ATOM 485 O O . MET A 1 68 ? -13.131 6.368 -7.417 1.00 62.75 68 MET A O 1
ATOM 489 N N . ALA A 1 69 ? -13.565 4.288 -6.721 1.00 50.22 69 ALA A N 1
ATOM 490 C CA . ALA A 1 69 ? -14.711 4.121 -7.606 1.00 50.22 69 ALA A CA 1
ATOM 491 C C . ALA A 1 69 ? -15.888 4.895 -6.977 1.00 50.22 69 ALA A C 1
ATOM 493 O O . ALA A 1 69 ? -16.195 4.676 -5.804 1.00 50.22 69 ALA A O 1
ATOM 494 N N . ALA A 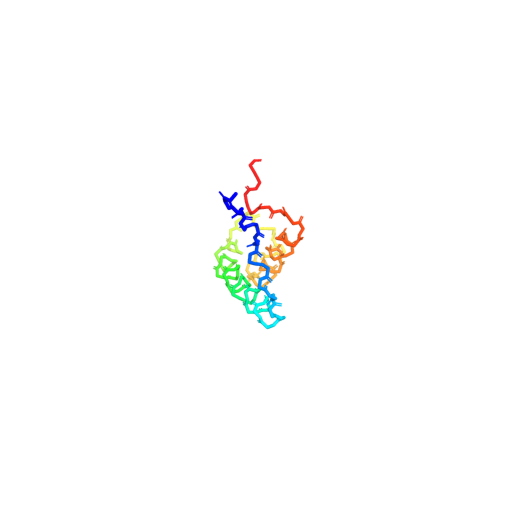1 70 ? -16.423 5.864 -7.727 1.00 41.12 70 ALA A N 1
ATOM 495 C CA . ALA A 1 70 ? -17.478 6.795 -7.313 1.00 41.12 70 ALA A CA 1
ATOM 496 C C . ALA A 1 70 ? -18.794 6.105 -6.924 1.00 41.12 70 ALA A C 1
ATOM 498 O O . ALA A 1 70 ? -19.103 5.046 -7.516 1.00 41.12 70 ALA A O 1
#

Sequence (70 aa):
NGNTPALTDEQPQHPGSELVAWAESAVAANNSAQSLAKTSFVPKAFQGKPDEVTAAILAGQEMGLAPMAA

Secondary structure (DSSP, 8-state):
--------------HHHHHHHHHHHHHHHHHHHHHHTTSTTS-GGGTT-HHHHHHHHHHHHHTT--TT--